Protein AF-A0A821AML4-F1 (afdb_monomer_lite)

Foldseek 3Di:
DKDWDWDADPVRDTDTDDIGPDDDLDQWDWDADPVRDTDTGGHPVSCVPRVVVVVVVCVVPDDPVVVVVVVVVVVVVVVVVVVVVVVVVVVVVVVVVVVVVVVVVVVVVVVVVVDPVPDDPDDDDDD

Sequence (127 aa):
IVGFDIILTDHLKPILLEVNANPSLRIDFDTENESGKLIYQSSPIDEEIKKPLVLETLKLALPKKKLNTFVRHAQLQVNDELMAQRVEKVAQRRVEERNEKIKSARKTRFDLKSNPFFSRPSDSITK

Structure (mmCIF, N/CA/C/O backbone):
data_AF-A0A821AML4-F1
#
_entry.id   AF-A0A821AML4-F1
#
loop_
_atom_site.group_PDB
_atom_site.id
_atom_site.type_symbol
_atom_site.label_atom_id
_atom_site.label_alt_id
_atom_site.label_comp_id
_atom_site.label_asym_id
_atom_site.label_entity_id
_atom_site.label_seq_id
_atom_site.pdbx_PDB_ins_code
_atom_site.Cartn_x
_atom_site.Cartn_y
_atom_site.Cartn_z
_atom_site.occupancy
_atom_site.B_iso_or_equiv
_atom_site.auth_seq_id
_atom_site.auth_comp_id
_atom_site.auth_asym_id
_atom_site.auth_atom_id
_atom_site.pdbx_PDB_model_num
ATOM 1 N N . ILE A 1 1 ? 1.254 -10.224 -0.821 1.00 95.25 1 ILE A N 1
ATOM 2 C CA . ILE A 1 1 ? 1.220 -9.146 -1.836 1.00 95.25 1 ILE A CA 1
ATOM 3 C C . ILE A 1 1 ? 2.498 -9.297 -2.636 1.00 95.25 1 ILE A C 1
ATOM 5 O O . ILE A 1 1 ? 3.530 -9.468 -2.006 1.00 95.25 1 ILE A O 1
ATOM 9 N N . VAL A 1 2 ? 2.424 -9.320 -3.963 1.00 97.44 2 VAL A N 1
ATOM 10 C CA . VAL A 1 2 ? 3.604 -9.403 -4.837 1.00 97.44 2 VAL A CA 1
ATOM 11 C C . VAL A 1 2 ? 3.619 -8.187 -5.758 1.00 97.44 2 VAL A C 1
ATOM 13 O O . VAL A 1 2 ? 2.550 -7.687 -6.113 1.00 97.44 2 VAL A O 1
ATOM 16 N N . GLY A 1 3 ? 4.809 -7.692 -6.089 1.00 97.62 3 GLY A N 1
ATOM 17 C CA . GLY A 1 3 ? 5.010 -6.616 -7.059 1.00 97.62 3 GLY A CA 1
ATOM 18 C C . GLY A 1 3 ? 5.349 -7.200 -8.424 1.00 97.62 3 GLY A C 1
ATOM 19 O O . GLY A 1 3 ? 6.152 -8.128 -8.500 1.00 97.62 3 GLY A O 1
ATOM 20 N N . PHE A 1 4 ? 4.724 -6.681 -9.476 1.00 98.38 4 PHE A N 1
ATOM 21 C CA . PHE A 1 4 ? 5.065 -7.003 -10.857 1.00 98.38 4 PHE A CA 1
ATOM 22 C C . PHE A 1 4 ? 5.643 -5.756 -11.505 1.00 98.38 4 PHE A C 1
ATOM 24 O O . PHE A 1 4 ? 4.937 -4.752 -11.627 1.00 98.38 4 PHE A O 1
ATOM 31 N N . ASP A 1 5 ? 6.879 -5.853 -11.972 1.00 98.06 5 ASP A N 1
ATOM 32 C CA . ASP A 1 5 ? 7.502 -4.776 -12.723 1.00 98.06 5 ASP A CA 1
ATOM 33 C 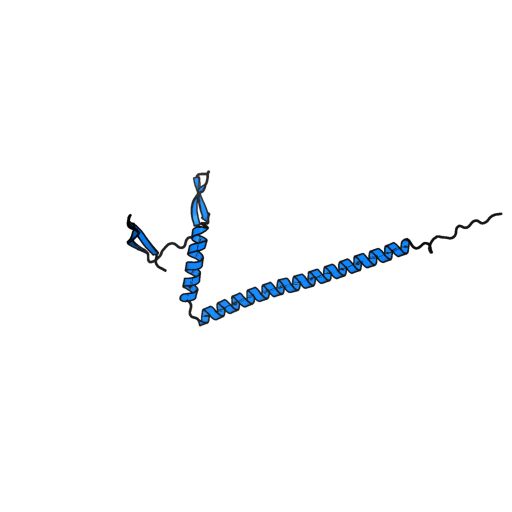C . ASP A 1 5 ? 7.250 -5.035 -14.202 1.00 98.06 5 ASP A C 1
ATOM 35 O O . ASP A 1 5 ? 7.663 -6.054 -14.763 1.00 98.06 5 ASP A O 1
ATOM 39 N N . ILE A 1 6 ? 6.497 -4.133 -14.824 1.00 98.38 6 ILE A N 1
ATOM 40 C CA . ILE A 1 6 ? 6.032 -4.271 -16.201 1.00 98.38 6 ILE A CA 1
ATOM 41 C C . ILE A 1 6 ? 6.480 -3.041 -16.976 1.00 98.38 6 ILE A C 1
ATOM 43 O O . ILE A 1 6 ? 6.195 -1.913 -16.576 1.00 98.38 6 ILE A O 1
ATOM 47 N N . ILE A 1 7 ? 7.130 -3.262 -18.116 1.00 98.31 7 ILE A N 1
ATOM 48 C CA . ILE A 1 7 ? 7.400 -2.208 -19.095 1.00 98.31 7 ILE A CA 1
ATOM 49 C C . ILE A 1 7 ? 6.400 -2.304 -20.247 1.00 98.31 7 ILE A C 1
ATOM 51 O O . ILE A 1 7 ? 6.001 -3.399 -20.650 1.00 98.31 7 ILE A O 1
ATOM 55 N N . LEU A 1 8 ? 5.984 -1.157 -20.778 1.00 98.44 8 LEU A N 1
ATOM 56 C CA . LEU A 1 8 ? 5.141 -1.076 -21.968 1.00 98.44 8 LEU A CA 1
ATOM 57 C C . LEU A 1 8 ? 6.010 -0.750 -23.183 1.00 98.44 8 LEU A C 1
ATOM 59 O O . LEU A 1 8 ? 6.835 0.162 -23.122 1.00 98.44 8 LEU A O 1
ATOM 63 N N . THR A 1 9 ? 5.821 -1.476 -24.285 1.00 97.88 9 THR A N 1
ATOM 64 C CA . THR A 1 9 ? 6.439 -1.101 -25.566 1.00 97.88 9 THR A CA 1
ATOM 65 C C . THR A 1 9 ? 5.705 0.078 -26.213 1.00 97.88 9 THR A C 1
ATOM 67 O O . THR A 1 9 ? 4.635 0.494 -25.767 1.00 97.88 9 THR A O 1
ATOM 70 N N . ASP A 1 10 ? 6.254 0.589 -27.310 1.00 97.44 10 ASP A N 1
ATOM 71 C CA . ASP A 1 10 ? 5.617 1.556 -28.215 1.00 97.44 10 ASP A CA 1
ATOM 72 C C . ASP A 1 10 ? 4.200 1.155 -28.671 1.00 97.44 10 ASP A C 1
ATOM 74 O O . ASP A 1 10 ? 3.321 2.001 -28.818 1.00 97.44 10 ASP A O 1
ATOM 78 N N . HIS A 1 11 ? 3.948 -0.143 -28.829 1.00 97.12 11 HIS A N 1
ATOM 79 C CA . HIS A 1 11 ? 2.632 -0.713 -29.130 1.00 97.12 11 HIS A CA 1
ATOM 80 C C . HIS A 1 11 ? 1.772 -1.023 -27.887 1.00 97.12 11 HIS A C 1
ATOM 82 O O . HIS A 1 11 ? 0.809 -1.783 -27.990 1.00 97.12 11 HIS A O 1
ATOM 88 N N . LEU A 1 12 ? 2.119 -0.486 -26.710 1.00 98.00 12 LEU A N 1
ATOM 89 C CA . LEU A 1 12 ? 1.463 -0.746 -25.418 1.00 98.00 12 LEU A CA 1
ATOM 90 C C . LEU A 1 12 ? 1.418 -2.230 -25.021 1.00 98.00 12 LEU A C 1
ATOM 92 O O . LEU A 1 12 ? 0.577 -2.647 -24.223 1.00 98.00 12 LEU A O 1
ATOM 96 N N . LYS A 1 13 ? 2.332 -3.048 -25.553 1.00 98.25 13 LYS A N 1
ATOM 97 C CA . LYS A 1 13 ? 2.442 -4.450 -25.154 1.00 98.25 13 LYS A CA 1
ATOM 98 C C . LYS A 1 13 ? 3.127 -4.525 -23.782 1.00 98.25 13 LYS A C 1
ATOM 100 O O . LYS A 1 13 ? 4.259 -4.050 -23.675 1.00 98.25 13 LYS A O 1
ATOM 105 N N . PRO A 1 14 ? 2.504 -5.135 -22.756 1.00 98.25 14 PRO A N 1
ATOM 106 C CA . PRO A 1 14 ? 3.151 -5.323 -21.467 1.00 98.25 14 PRO A CA 1
ATOM 107 C C . PRO A 1 14 ? 4.195 -6.438 -21.547 1.00 98.25 14 PRO A C 1
ATOM 109 O O . PRO A 1 14 ? 3.918 -7.539 -22.033 1.00 98.25 14 PRO A O 1
ATOM 112 N N . ILE A 1 15 ? 5.393 -6.153 -21.050 1.00 98.12 15 ILE A N 1
ATOM 113 C CA . ILE A 1 15 ? 6.480 -7.115 -20.882 1.00 98.12 15 ILE A CA 1
ATOM 114 C C . ILE A 1 15 ? 6.800 -7.190 -19.391 1.00 98.12 15 ILE A C 1
ATOM 116 O O . ILE A 1 15 ? 7.128 -6.179 -18.772 1.00 98.12 15 ILE A O 1
ATOM 120 N N . LEU A 1 16 ? 6.690 -8.392 -18.823 1.00 98.50 16 LEU A N 1
A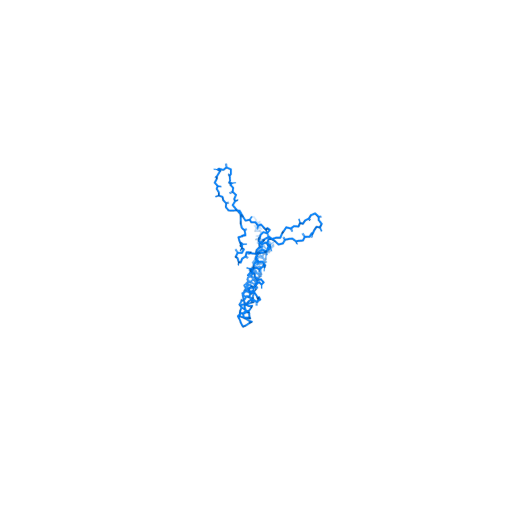TOM 121 C CA . LEU A 1 16 ? 7.084 -8.668 -17.445 1.00 98.50 16 LEU A CA 1
ATOM 122 C C . LEU A 1 16 ? 8.610 -8.636 -17.329 1.00 98.50 16 LEU A C 1
ATOM 124 O O . LEU A 1 16 ? 9.292 -9.343 -18.071 1.00 98.50 16 LEU A O 1
ATOM 128 N N . LEU A 1 17 ? 9.120 -7.848 -16.388 1.00 98.50 17 LEU A N 1
ATOM 129 C CA . LEU A 1 17 ? 10.543 -7.751 -16.081 1.00 98.50 17 LEU A CA 1
ATOM 130 C C . LEU A 1 17 ? 10.902 -8.627 -14.885 1.00 98.50 17 LEU A C 1
ATOM 132 O O . LEU A 1 17 ? 11.731 -9.527 -15.000 1.00 98.50 17 LEU A O 1
ATOM 136 N N . GLU A 1 18 ? 10.237 -8.400 -13.754 1.00 98.06 18 GLU A N 1
ATOM 137 C CA . GLU A 1 18 ? 10.471 -9.150 -12.527 1.00 98.06 18 GLU A CA 1
ATOM 138 C C . GLU A 1 18 ? 9.203 -9.310 -11.690 1.00 98.06 18 GLU A C 1
ATOM 140 O O . GLU A 1 18 ? 8.201 -8.609 -11.862 1.00 98.06 18 GLU A O 1
ATOM 145 N N . VAL A 1 19 ? 9.267 -10.272 -10.770 1.00 98.25 19 VAL A N 1
ATOM 146 C CA . VAL A 1 19 ? 8.250 -10.485 -9.744 1.00 98.25 19 VAL A CA 1
ATOM 147 C C . VAL A 1 19 ? 8.928 -10.398 -8.385 1.00 98.25 19 VAL A C 1
ATOM 149 O O . VAL A 1 19 ? 9.733 -11.260 -8.029 1.00 98.25 19 VAL A O 1
ATOM 152 N N . ASN A 1 20 ? 8.570 -9.380 -7.608 1.00 98.00 20 ASN A N 1
ATOM 153 C CA . ASN A 1 20 ? 9.091 -9.180 -6.265 1.00 98.00 20 ASN A CA 1
ATOM 154 C C . ASN A 1 20 ? 8.117 -9.760 -5.229 1.00 98.00 20 ASN A C 1
ATOM 156 O O . ASN A 1 20 ? 6.975 -9.312 -5.093 1.00 98.00 20 ASN A O 1
ATOM 160 N N . ALA A 1 21 ? 8.576 -10.758 -4.471 1.00 97.75 21 ALA A N 1
ATOM 161 C CA . ALA A 1 21 ? 7.790 -11.375 -3.403 1.00 97.75 21 ALA A CA 1
ATOM 162 C C . ALA A 1 21 ? 7.592 -10.459 -2.178 1.00 97.75 21 ALA A C 1
ATOM 164 O O . ALA A 1 21 ? 6.701 -10.710 -1.367 1.00 97.75 21 ALA A O 1
ATOM 165 N N . ASN A 1 22 ? 8.405 -9.407 -2.045 1.00 97.06 22 ASN A N 1
ATOM 166 C CA . ASN A 1 22 ? 8.373 -8.438 -0.955 1.00 97.06 22 ASN A CA 1
ATOM 167 C C . ASN A 1 22 ? 8.505 -6.996 -1.498 1.00 97.06 22 ASN A C 1
ATOM 169 O O . ASN A 1 22 ? 9.541 -6.353 -1.300 1.00 97.06 22 ASN A O 1
ATOM 173 N N . PRO A 1 23 ? 7.486 -6.484 -2.216 1.00 97.38 23 PRO A N 1
ATOM 174 C CA . PRO A 1 23 ? 7.515 -5.123 -2.741 1.00 97.38 23 PRO A CA 1
ATOM 175 C C . PRO A 1 23 ? 7.512 -4.096 -1.600 1.00 97.38 23 PRO A C 1
ATOM 177 O O . PRO A 1 23 ? 6.930 -4.326 -0.538 1.00 97.38 23 PRO A O 1
ATOM 180 N N . SER A 1 24 ? 8.129 -2.935 -1.824 1.00 95.62 24 SER A N 1
ATOM 181 C CA . SER A 1 24 ? 8.148 -1.862 -0.825 1.00 95.62 24 SER A CA 1
ATOM 182 C C . SER A 1 24 ? 6.743 -1.321 -0.545 1.00 95.62 24 SER A C 1
ATOM 184 O O . SER A 1 24 ? 5.995 -0.972 -1.459 1.00 95.62 24 SER A O 1
ATOM 186 N N . LEU A 1 25 ? 6.419 -1.182 0.740 1.00 96.50 25 LEU A N 1
ATOM 187 C CA . LEU A 1 25 ? 5.198 -0.538 1.231 1.00 96.50 25 LEU A CA 1
ATOM 188 C C . LEU A 1 25 ? 5.485 0.799 1.940 1.00 96.50 25 LEU A C 1
ATOM 190 O O . LEU A 1 25 ? 4.624 1.305 2.657 1.00 96.50 25 LEU A O 1
ATOM 194 N N . ARG A 1 26 ? 6.684 1.380 1.753 1.00 95.44 26 ARG A N 1
ATOM 195 C CA . ARG A 1 26 ? 7.000 2.728 2.257 1.00 95.44 26 ARG A CA 1
ATOM 196 C C . ARG A 1 26 ? 6.053 3.755 1.633 1.00 95.44 26 ARG A C 1
ATOM 198 O O . ARG A 1 26 ? 5.773 3.677 0.437 1.00 95.44 26 ARG A O 1
ATOM 205 N N . ILE A 1 27 ? 5.578 4.691 2.450 1.00 96.69 27 ILE A N 1
ATOM 206 C CA . ILE A 1 27 ? 4.726 5.826 2.044 1.00 96.69 27 ILE A CA 1
ATOM 207 C C . ILE A 1 27 ? 5.479 7.160 2.118 1.00 96.69 27 ILE A C 1
ATOM 209 O O . ILE A 1 27 ? 4.883 8.235 2.135 1.00 96.69 27 ILE A O 1
ATOM 213 N N . ASP A 1 28 ? 6.798 7.078 2.220 1.00 96.06 28 ASP A N 1
ATOM 214 C CA . ASP A 1 28 ? 7.727 8.188 2.263 1.00 96.06 28 ASP A CA 1
ATOM 215 C C . ASP A 1 28 ? 8.893 7.933 1.302 1.00 96.06 28 ASP A C 1
ATOM 217 O O . ASP A 1 28 ? 9.134 6.803 0.866 1.00 96.06 28 ASP A O 1
ATOM 221 N N . PHE A 1 29 ? 9.602 9.003 0.967 1.00 94.25 29 PHE A N 1
ATOM 222 C CA . PHE A 1 29 ? 10.814 8.968 0.164 1.00 94.25 29 PHE A CA 1
ATOM 223 C C . PHE A 1 29 ? 11.900 9.827 0.800 1.00 94.25 29 PHE A C 1
ATOM 225 O O . PHE A 1 29 ? 11.632 10.750 1.576 1.00 94.25 29 PHE A O 1
ATOM 232 N N . ASP A 1 30 ? 13.138 9.486 0.471 1.00 94.75 30 ASP A N 1
ATOM 233 C CA . ASP A 1 30 ? 14.313 10.174 0.977 1.00 94.75 30 ASP A CA 1
ATOM 234 C C . ASP A 1 30 ? 14.555 11.408 0.095 1.00 94.75 30 ASP A C 1
ATOM 236 O O . ASP A 1 30 ? 14.597 11.305 -1.132 1.00 94.75 30 ASP A O 1
ATOM 240 N N . THR A 1 31 ? 14.695 12.580 0.711 1.00 94.12 31 THR A N 1
ATOM 241 C CA . THR A 1 31 ? 15.044 13.828 0.021 1.00 94.12 31 THR A CA 1
ATOM 242 C C . THR A 1 31 ? 16.137 14.554 0.791 1.00 94.12 31 THR A C 1
ATOM 244 O O . THR A 1 31 ? 16.196 14.492 2.018 1.00 94.12 31 THR A O 1
ATOM 247 N N . GLU A 1 32 ? 17.016 15.259 0.089 1.00 95.25 32 GLU A N 1
ATOM 248 C CA . GLU A 1 32 ? 17.995 16.134 0.732 1.00 95.25 32 GLU A CA 1
ATOM 249 C C . GLU A 1 32 ? 17.382 17.512 0.975 1.00 95.25 32 GLU A C 1
ATOM 251 O O . GLU A 1 32 ? 16.672 18.056 0.127 1.00 95.25 32 GLU A O 1
ATOM 256 N N . ASN A 1 33 ? 17.629 18.073 2.158 1.00 93.06 33 ASN A N 1
ATOM 257 C CA . ASN A 1 33 ? 17.287 19.460 2.442 1.00 93.06 33 ASN A CA 1
ATOM 258 C C . ASN A 1 33 ? 18.392 20.415 1.950 1.00 93.06 33 ASN A C 1
ATOM 260 O O . ASN A 1 33 ? 19.478 19.992 1.565 1.00 93.06 33 ASN A O 1
ATOM 264 N N . GLU A 1 34 ? 18.149 21.724 2.030 1.00 92.75 34 GLU A N 1
ATOM 265 C CA . GLU A 1 34 ? 19.110 22.762 1.610 1.00 92.75 34 GLU A CA 1
ATOM 266 C C . GLU A 1 34 ? 20.460 22.700 2.353 1.00 92.75 34 GLU A C 1
ATOM 268 O O . GLU A 1 34 ? 21.460 23.231 1.882 1.00 92.75 34 GLU A O 1
ATOM 273 N N . SER A 1 35 ? 20.507 22.041 3.515 1.00 92.94 35 SER A N 1
ATOM 274 C CA . SER A 1 35 ? 21.732 21.807 4.289 1.00 92.94 35 SER A CA 1
ATOM 275 C C . SER A 1 35 ? 22.459 20.506 3.909 1.00 92.94 35 SER A C 1
ATOM 277 O O . SER A 1 35 ? 23.399 20.124 4.604 1.00 92.94 35 SER A O 1
ATOM 279 N N . GLY A 1 36 ? 22.012 19.795 2.867 1.00 92.88 36 GLY A N 1
ATOM 280 C CA . GLY A 1 36 ? 22.559 18.501 2.439 1.00 92.88 36 GLY A CA 1
ATOM 281 C C . GLY A 1 36 ? 22.230 17.336 3.380 1.00 92.88 36 GLY A C 1
ATOM 282 O O . GLY A 1 36 ? 22.855 16.281 3.314 1.00 92.88 36 GLY A O 1
ATOM 283 N N . LYS A 1 37 ? 21.277 17.509 4.304 1.00 94.88 37 LYS A N 1
ATOM 284 C CA . LYS A 1 37 ? 20.838 16.456 5.225 1.00 94.88 37 LYS A CA 1
ATOM 285 C C . LYS A 1 37 ? 19.683 15.676 4.604 1.00 94.88 37 LYS A C 1
ATOM 287 O O . LYS A 1 37 ? 18.668 16.266 4.235 1.00 94.88 37 LYS A O 1
ATOM 292 N N . LEU A 1 38 ? 19.804 14.350 4.595 1.00 95.56 38 LEU A N 1
ATOM 293 C CA . LEU A 1 38 ? 18.713 13.444 4.237 1.00 95.56 38 LEU A CA 1
ATOM 294 C C . LEU A 1 38 ? 17.565 13.542 5.250 1.00 95.56 38 LEU A C 1
ATOM 296 O O . LEU A 1 38 ? 17.756 13.386 6.463 1.00 95.56 38 LEU A O 1
ATOM 300 N N . ILE A 1 39 ? 16.369 13.798 4.735 1.00 95.44 39 ILE A N 1
ATOM 301 C CA . ILE A 1 39 ? 15.106 13.814 5.468 1.00 95.44 39 ILE A CA 1
ATOM 302 C C . ILE A 1 39 ? 14.094 12.904 4.767 1.00 95.44 39 ILE A C 1
ATOM 304 O O . ILE A 1 39 ? 14.178 12.662 3.565 1.00 95.44 39 ILE A O 1
ATOM 308 N N . TYR A 1 40 ? 13.121 12.418 5.532 1.00 94.94 40 TYR A N 1
ATOM 309 C CA . TYR A 1 40 ? 12.022 11.609 5.014 1.00 94.94 40 TYR A CA 1
ATOM 310 C C . TYR A 1 40 ? 10.823 12.504 4.730 1.00 94.94 40 TYR A C 1
ATOM 312 O O . TYR A 1 40 ? 10.338 13.200 5.628 1.00 94.94 40 TYR A O 1
ATOM 320 N N . GLN A 1 41 ? 10.343 12.482 3.492 1.00 94.88 41 GLN A N 1
ATOM 321 C CA . GLN A 1 41 ? 9.168 13.228 3.068 1.00 94.88 41 GLN A CA 1
ATOM 322 C C . GLN A 1 41 ? 8.035 12.264 2.722 1.00 94.88 41 GLN A C 1
ATOM 324 O O . GLN A 1 41 ? 8.234 11.281 2.016 1.00 94.88 41 GLN A O 1
ATOM 329 N N . SER A 1 42 ? 6.834 12.542 3.228 1.00 94.62 42 SER A N 1
ATOM 330 C CA . SER A 1 42 ? 5.645 11.749 2.907 1.00 94.62 42 SER A CA 1
ATOM 331 C C . SER A 1 42 ? 5.285 11.883 1.425 1.00 94.62 42 SER A C 1
ATOM 333 O O . SER A 1 42 ? 5.348 12.975 0.860 1.00 94.62 42 SER A O 1
ATOM 335 N N . SER A 1 43 ? 4.885 10.768 0.815 1.00 96.81 43 SER A N 1
ATOM 336 C CA . SER A 1 43 ? 4.373 10.692 -0.550 1.00 96.81 43 SER A CA 1
ATOM 337 C C . SER A 1 43 ? 2.851 10.517 -0.517 1.00 96.81 43 SER A C 1
ATOM 339 O O . SER A 1 43 ? 2.363 9.433 -0.180 1.00 96.81 43 SER A O 1
ATOM 341 N N . PRO A 1 44 ? 2.075 11.556 -0.885 1.00 95.94 44 PRO A N 1
ATOM 342 C CA . PRO A 1 44 ? 0.616 11.466 -0.918 1.00 95.94 44 PRO A 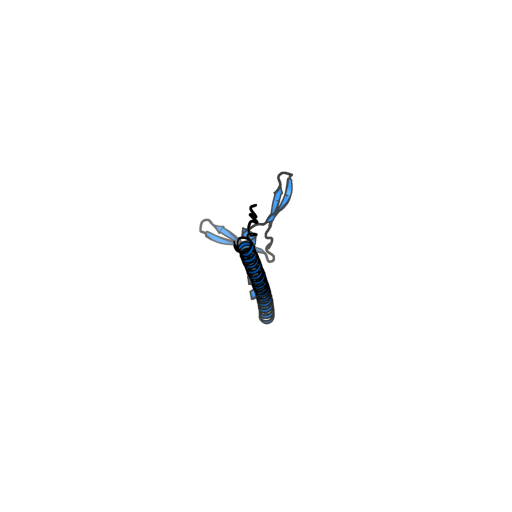CA 1
ATOM 343 C C . PRO A 1 44 ? 0.111 10.373 -1.868 1.00 95.94 44 PRO A C 1
ATOM 345 O O . PRO A 1 44 ? -0.860 9.689 -1.563 1.00 95.94 44 PRO A O 1
ATOM 348 N N . ILE A 1 45 ? 0.806 10.175 -2.993 1.00 96.38 45 ILE A N 1
ATOM 349 C CA . ILE A 1 45 ? 0.460 9.167 -4.005 1.00 96.38 45 ILE A CA 1
ATOM 350 C C . ILE A 1 45 ? 0.658 7.758 -3.437 1.00 96.38 45 ILE A C 1
ATOM 352 O O . ILE A 1 45 ? -0.211 6.897 -3.569 1.00 96.38 45 ILE A O 1
ATOM 356 N N . ASP A 1 46 ? 1.787 7.518 -2.766 1.00 97.00 46 ASP A N 1
ATOM 357 C CA . ASP A 1 46 ? 2.038 6.228 -2.128 1.00 97.00 46 ASP A CA 1
ATOM 358 C C . ASP A 1 46 ? 1.039 5.949 -1.012 1.00 97.00 46 ASP A C 1
ATOM 360 O O . ASP A 1 46 ? 0.606 4.812 -0.843 1.00 97.00 46 ASP A O 1
ATOM 364 N N . GLU A 1 47 ? 0.653 6.973 -0.256 1.00 96.31 47 GLU A N 1
ATOM 365 C CA . GLU A 1 47 ? -0.363 6.847 0.776 1.00 96.31 47 GLU A CA 1
ATOM 366 C C . GLU A 1 47 ? -1.723 6.434 0.195 1.00 96.31 47 GLU A C 1
ATOM 368 O O . GLU A 1 47 ? -2.334 5.478 0.686 1.00 96.31 47 GLU A O 1
ATOM 373 N N . GLU A 1 48 ? -2.159 7.113 -0.867 1.00 97.25 48 GLU A N 1
ATOM 374 C CA . GLU A 1 48 ? -3.422 6.850 -1.561 1.00 97.25 48 GLU A CA 1
ATOM 375 C C . GLU A 1 48 ? -3.471 5.438 -2.158 1.00 97.25 48 GLU A C 1
ATOM 377 O O . GLU A 1 48 ? -4.512 4.785 -2.120 1.00 97.25 48 GLU A O 1
ATOM 382 N N . ILE A 1 49 ? -2.344 4.927 -2.658 1.00 96.69 49 ILE A N 1
ATOM 383 C CA . ILE A 1 49 ? -2.284 3.617 -3.317 1.00 96.69 49 ILE A CA 1
ATOM 384 C C . ILE A 1 49 ? -2.022 2.488 -2.310 1.00 96.69 49 ILE A C 1
ATOM 386 O O . ILE A 1 49 ? -2.722 1.468 -2.296 1.00 96.69 49 ILE A O 1
ATOM 390 N N . LYS A 1 50 ? -1.003 2.631 -1.454 1.00 97.31 50 LYS A N 1
ATOM 391 C CA . LYS A 1 50 ? -0.496 1.531 -0.618 1.00 97.31 50 LYS A CA 1
ATOM 392 C C . LYS A 1 50 ? -1.345 1.299 0.628 1.00 97.31 50 LYS A C 1
ATOM 394 O O . LYS A 1 50 ? -1.493 0.140 1.027 1.00 97.31 50 LYS A O 1
ATOM 399 N N . LYS A 1 51 ? -1.945 2.334 1.237 1.00 96.19 51 LYS A N 1
ATOM 400 C CA . LYS A 1 51 ? -2.804 2.125 2.422 1.00 96.19 51 LYS A CA 1
ATOM 401 C C . LYS A 1 51 ? -4.041 1.281 2.089 1.00 96.19 51 LYS A C 1
ATOM 403 O O . LYS A 1 51 ? -4.248 0.281 2.785 1.00 96.19 51 LYS A O 1
ATOM 408 N N . PRO A 1 52 ? -4.833 1.588 1.040 1.00 96.81 52 PRO A N 1
ATOM 409 C CA . PRO A 1 52 ? -5.966 0.746 0.664 1.00 96.81 52 PRO A CA 1
ATOM 410 C C . PRO A 1 52 ? -5.534 -0.659 0.245 1.00 96.81 52 PRO A C 1
ATOM 412 O O . PRO A 1 52 ? -6.157 -1.627 0.671 1.00 96.81 52 PRO A O 1
ATOM 415 N N . LEU A 1 53 ? -4.431 -0.799 -0.501 1.00 96.50 53 LEU A N 1
ATOM 416 C CA . LEU A 1 53 ? -3.899 -2.106 -0.902 1.00 96.50 53 LEU A CA 1
ATOM 417 C C . LEU A 1 53 ? -3.680 -3.036 0.303 1.00 96.50 53 LEU A C 1
ATOM 419 O O . LEU A 1 53 ? -4.133 -4.186 0.302 1.00 96.50 53 LEU A O 1
ATOM 423 N N . VAL A 1 54 ? -3.004 -2.542 1.345 1.00 95.88 54 VAL A N 1
ATOM 424 C CA . VAL A 1 54 ? -2.746 -3.321 2.565 1.00 95.88 54 VAL A CA 1
ATOM 425 C C . VAL A 1 54 ? -4.042 -3.584 3.329 1.00 95.88 54 VAL A C 1
ATOM 427 O O . VAL A 1 54 ? -4.286 -4.721 3.740 1.00 95.88 54 VAL A O 1
ATOM 430 N N . LEU A 1 55 ? -4.893 -2.568 3.490 1.00 93.94 55 LEU A N 1
ATOM 431 C CA . LEU A 1 55 ? -6.167 -2.689 4.200 1.00 93.94 55 LEU A CA 1
ATOM 432 C C . LEU A 1 55 ? -7.071 -3.761 3.575 1.00 93.94 55 LEU A C 1
ATOM 434 O O . LEU A 1 55 ? -7.573 -4.637 4.283 1.00 93.94 55 LEU A O 1
ATOM 438 N N . GLU A 1 56 ? -7.265 -3.711 2.260 1.00 93.62 56 GLU A N 1
ATOM 439 C CA . GLU A 1 56 ? -8.106 -4.665 1.537 1.00 93.62 56 GLU A CA 1
ATOM 440 C C . GLU A 1 56 ? -7.497 -6.069 1.552 1.00 93.62 56 GLU A C 1
ATOM 442 O O . GLU A 1 56 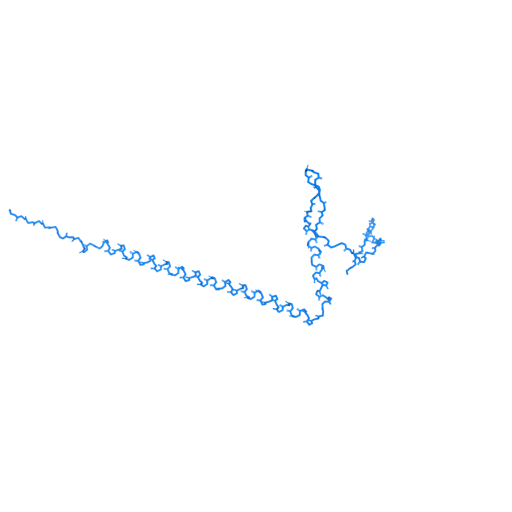? -8.207 -7.050 1.781 1.00 93.62 56 GLU A O 1
ATOM 447 N N . THR A 1 57 ? -6.169 -6.181 1.435 1.00 94.25 57 THR A N 1
ATOM 448 C CA . THR A 1 57 ? -5.485 -7.474 1.588 1.00 94.25 57 THR A CA 1
ATOM 449 C C . THR A 1 57 ? -5.761 -8.088 2.960 1.00 94.25 57 THR A C 1
ATOM 451 O O . THR A 1 57 ? -6.072 -9.276 3.051 1.00 94.25 57 THR A O 1
ATOM 454 N N . LEU A 1 58 ? -5.692 -7.296 4.034 1.00 91.00 58 LEU A N 1
ATOM 455 C CA . LEU A 1 58 ? -5.995 -7.776 5.382 1.00 91.00 58 LEU A CA 1
ATOM 456 C C . LEU A 1 58 ? -7.461 -8.190 5.517 1.00 91.00 58 LEU A C 1
ATOM 458 O O . LEU A 1 58 ? -7.732 -9.245 6.085 1.00 91.00 58 LEU A O 1
ATOM 462 N N . LYS A 1 59 ? -8.408 -7.422 4.969 1.00 86.69 59 LYS A N 1
ATOM 463 C CA . LYS A 1 59 ? -9.835 -7.793 4.981 1.00 86.69 59 LYS A CA 1
ATOM 464 C C . LYS A 1 59 ? -10.090 -9.137 4.295 1.00 86.69 59 LYS A C 1
ATOM 466 O O . LYS A 1 59 ? -10.896 -9.918 4.795 1.00 86.69 59 LYS A O 1
ATOM 471 N N . LEU A 1 60 ? -9.397 -9.408 3.189 1.00 89.00 60 LEU A N 1
ATOM 472 C CA . LEU A 1 60 ? -9.506 -10.667 2.447 1.00 89.00 60 LEU A CA 1
ATOM 473 C C . LEU A 1 60 ? -8.819 -11.836 3.164 1.00 89.00 60 LEU A C 1
ATOM 475 O O . LEU A 1 60 ? -9.367 -12.936 3.212 1.00 89.00 60 LEU A O 1
ATOM 479 N N . ALA A 1 61 ? -7.629 -11.607 3.723 1.00 88.19 61 ALA A N 1
ATOM 480 C CA . ALA A 1 61 ? -6.832 -12.643 4.376 1.00 88.19 61 ALA A CA 1
ATOM 481 C C . ALA A 1 61 ? -7.328 -12.988 5.792 1.00 88.19 61 ALA A C 1
ATOM 483 O O . ALA A 1 61 ? -7.081 -14.089 6.290 1.00 88.19 61 ALA A O 1
ATOM 484 N N . LEU A 1 62 ? -8.011 -12.059 6.470 1.00 83.12 62 LEU A N 1
ATOM 485 C CA . LEU A 1 62 ? -8.491 -12.276 7.829 1.00 83.12 62 LEU A CA 1
ATOM 486 C C . LEU A 1 62 ? -9.654 -13.284 7.854 1.00 83.12 62 LEU A C 1
ATOM 488 O O . LEU A 1 62 ? -10.650 -13.125 7.147 1.00 83.12 62 LEU A O 1
ATOM 492 N N . PRO A 1 63 ? -9.613 -14.287 8.751 1.00 75.44 63 PRO A N 1
ATOM 493 C CA . PRO A 1 63 ? -10.749 -15.171 8.970 1.00 75.44 63 PRO A CA 1
ATOM 494 C C . PRO A 1 63 ? -11.989 -14.363 9.376 1.00 75.44 63 PRO A C 1
ATOM 496 O O . PRO A 1 63 ? -11.926 -13.567 10.316 1.00 75.44 63 PRO A O 1
ATOM 499 N N . LYS A 1 64 ? -13.141 -14.624 8.739 1.00 71.19 64 LYS A N 1
ATOM 500 C CA . LYS A 1 64 ? -14.413 -13.886 8.933 1.00 71.19 64 LYS A CA 1
ATOM 501 C C . LYS A 1 64 ? -14.797 -13.650 10.404 1.00 71.19 64 LYS A C 1
ATOM 503 O O . LYS A 1 64 ? -15.351 -12.610 10.746 1.00 71.19 64 LYS A O 1
ATOM 508 N N . LYS A 1 65 ? -14.457 -14.588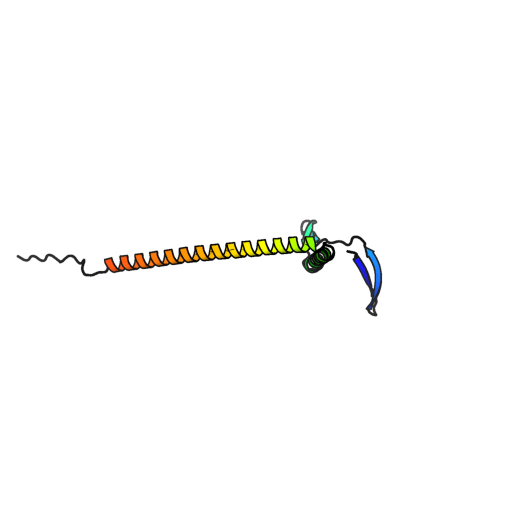 11.298 1.00 65.56 65 LYS A N 1
ATOM 509 C CA . LYS A 1 65 ? -14.695 -14.464 12.749 1.00 65.56 65 LYS A CA 1
ATOM 510 C C . LYS A 1 65 ? -13.946 -13.281 13.383 1.00 65.56 65 LYS A C 1
ATOM 512 O O . LYS A 1 65 ? -14.510 -12.619 14.245 1.00 65.56 65 LYS A O 1
ATOM 517 N N . LYS A 1 66 ? -12.709 -12.999 12.956 1.00 64.06 66 LYS A N 1
ATOM 518 C CA . LYS A 1 66 ? -11.896 -11.877 13.463 1.00 64.06 66 LYS A CA 1
ATOM 519 C C . LYS A 1 66 ? -12.328 -10.538 12.865 1.00 64.06 66 LYS A C 1
ATOM 521 O O . LYS A 1 66 ? -12.301 -9.533 13.569 1.00 64.06 66 LYS A O 1
ATOM 526 N N . LEU A 1 67 ? -12.787 -10.541 11.611 1.00 64.81 67 LEU A N 1
ATOM 527 C CA . LEU A 1 67 ? -13.311 -9.344 10.951 1.00 64.81 67 LEU A CA 1
ATOM 528 C C . LEU A 1 67 ? -14.558 -8.807 11.669 1.00 64.81 67 LEU A C 1
ATOM 530 O O . LEU A 1 67 ? -14.621 -7.623 11.974 1.00 64.81 67 LEU A O 1
ATOM 534 N N . ASN A 1 68 ? -15.500 -9.682 12.034 1.00 67.12 68 ASN A N 1
ATOM 535 C CA . ASN A 1 68 ? -16.709 -9.281 12.765 1.00 67.12 68 ASN A CA 1
ATOM 536 C C . ASN A 1 68 ? -16.399 -8.657 14.134 1.00 67.12 68 ASN A C 1
ATOM 538 O O . ASN A 1 68 ? -17.075 -7.717 14.546 1.00 67.12 68 ASN A O 1
ATOM 542 N N . THR A 1 69 ? -15.376 -9.153 14.834 1.00 71.31 69 THR A N 1
ATOM 543 C CA . THR A 1 69 ? -14.926 -8.567 16.104 1.00 71.31 69 THR A CA 1
ATOM 544 C C . THR A 1 69 ? -14.315 -7.182 15.892 1.00 71.31 69 THR A C 1
ATOM 546 O O . THR A 1 69 ? -14.655 -6.258 16.625 1.00 71.31 69 THR A O 1
ATOM 549 N N . PHE A 1 70 ? -13.483 -7.006 14.860 1.00 69.25 70 PHE A N 1
ATOM 550 C CA . PHE A 1 70 ? -12.917 -5.700 14.501 1.00 69.25 70 PHE A CA 1
ATOM 551 C C . PHE A 1 70 ? -13.994 -4.682 14.113 1.00 69.25 70 PHE A C 1
ATOM 553 O O . PHE A 1 70 ? -13.987 -3.563 14.617 1.00 69.25 70 PHE A O 1
ATOM 560 N N . VAL A 1 71 ? -14.953 -5.083 13.273 1.00 72.06 71 VAL A N 1
ATOM 561 C CA . VAL A 1 71 ? -16.075 -4.227 12.858 1.00 72.06 71 VAL A CA 1
ATOM 562 C C . VAL A 1 71 ? -16.923 -3.819 14.064 1.00 72.06 71 VAL A C 1
ATOM 564 O O . VAL A 1 71 ? -17.248 -2.642 14.206 1.00 72.06 71 VAL A O 1
ATOM 567 N N . ARG A 1 72 ? -17.209 -4.755 14.981 1.00 71.88 72 ARG A N 1
ATOM 568 C CA . ARG A 1 72 ? -17.912 -4.447 16.235 1.00 71.88 72 ARG A CA 1
ATOM 569 C C . ARG A 1 72 ? -17.153 -3.436 17.091 1.00 71.88 72 ARG A C 1
ATOM 571 O O . ARG A 1 72 ? -17.770 -2.497 17.578 1.00 71.88 72 ARG A O 1
ATOM 578 N N . HIS A 1 73 ? -15.840 -3.596 17.256 1.00 71.44 73 HIS A N 1
ATOM 579 C CA . HIS A 1 73 ? -15.034 -2.643 18.026 1.00 71.44 73 HIS A CA 1
ATOM 580 C C . HIS A 1 73 ? -14.990 -1.252 17.384 1.00 71.44 73 HIS A C 1
ATOM 582 O O . HIS A 1 73 ? -15.142 -0.263 18.096 1.00 71.44 73 HIS A O 1
ATOM 588 N N . ALA A 1 74 ? -14.857 -1.166 16.058 1.00 73.25 74 ALA A N 1
ATOM 589 C CA . ALA A 1 74 ? -14.894 0.111 15.348 1.00 73.25 74 ALA A CA 1
ATOM 590 C C . ALA A 1 74 ? -16.261 0.811 15.491 1.00 73.25 74 ALA A C 1
ATOM 592 O O . ALA A 1 74 ? -16.323 2.011 15.738 1.00 73.25 74 ALA A O 1
ATOM 593 N N . GLN A 1 75 ? -17.368 0.065 15.407 1.00 74.12 75 GLN A N 1
ATOM 594 C CA . GLN A 1 75 ? -18.714 0.616 15.616 1.00 74.12 75 GLN A CA 1
ATOM 595 C C . GLN A 1 75 ? -18.969 1.066 17.054 1.00 74.12 75 GLN A C 1
ATOM 597 O O . GLN A 1 75 ? -19.648 2.070 17.255 1.00 74.12 75 GLN A O 1
ATOM 602 N N . LEU A 1 76 ? -18.425 0.359 18.048 1.00 76.12 76 LEU A N 1
ATOM 603 C CA . LEU A 1 76 ? -18.494 0.795 19.444 1.00 76.12 76 LEU A CA 1
ATOM 604 C C . LEU A 1 76 ? -17.775 2.135 19.637 1.00 76.12 76 LEU A C 1
ATOM 606 O O . LEU A 1 76 ? -18.371 3.043 20.199 1.00 76.12 76 LEU A O 1
ATOM 610 N N . GLN A 1 77 ? -16.572 2.303 19.077 1.00 74.94 77 GLN A N 1
ATOM 611 C CA . GLN A 1 77 ? -15.832 3.570 19.162 1.00 74.94 77 GLN A CA 1
ATOM 612 C C . GLN A 1 77 ? -16.588 4.745 18.526 1.00 74.94 77 GLN A C 1
ATOM 614 O O . GLN A 1 77 ? -16.699 5.802 19.140 1.00 74.94 77 GLN A O 1
ATOM 619 N N . VAL A 1 78 ? -17.167 4.553 17.335 1.00 80.94 78 VAL A N 1
ATOM 620 C CA . VAL A 1 78 ? -17.974 5.594 16.668 1.00 80.94 78 VAL A CA 1
ATOM 621 C C . VAL A 1 78 ? -19.213 5.952 17.494 1.00 80.94 78 VAL A C 1
ATOM 623 O O . VAL A 1 78 ? -19.582 7.123 17.597 1.00 80.94 78 VAL A O 1
ATOM 626 N N . ASN A 1 79 ? -19.860 4.957 18.104 1.00 84.31 79 ASN A N 1
ATOM 627 C CA . ASN A 1 79 ? -21.009 5.196 18.972 1.00 84.31 79 ASN A CA 1
ATOM 628 C C . ASN A 1 79 ? -20.611 5.938 20.255 1.00 84.31 79 ASN A C 1
ATOM 630 O O . ASN A 1 79 ? -21.321 6.860 20.650 1.00 84.31 79 ASN A O 1
ATOM 634 N N . ASP A 1 80 ? -19.487 5.580 20.876 1.00 85.00 80 ASP A N 1
ATOM 635 C CA . ASP A 1 80 ? -18.970 6.246 22.075 1.00 85.00 80 ASP A CA 1
ATOM 636 C C . ASP A 1 80 ? -18.636 7.717 21.791 1.00 85.00 80 ASP A C 1
ATOM 638 O O . ASP A 1 80 ? -19.028 8.607 22.552 1.00 85.00 80 ASP A O 1
ATOM 642 N N . GLU A 1 81 ? -18.003 7.996 20.650 1.00 87.19 81 GLU A N 1
ATOM 643 C CA . GLU A 1 81 ? -17.695 9.357 20.205 1.00 87.19 81 GLU A CA 1
ATOM 644 C C . GLU A 1 81 ? -18.970 10.170 19.927 1.00 87.19 81 GLU A C 1
ATOM 646 O O . GLU A 1 81 ? -19.117 11.305 20.394 1.00 87.19 81 GLU A O 1
ATOM 651 N N . LEU A 1 82 ? -19.956 9.571 19.251 1.00 90.31 82 LEU A N 1
ATOM 652 C CA . LEU A 1 82 ? -21.256 10.202 19.016 1.00 90.31 82 LEU A CA 1
ATOM 653 C C . LEU A 1 82 ? -21.990 10.508 20.331 1.00 90.31 82 LEU A C 1
ATOM 655 O O . LEU A 1 82 ? -22.650 11.546 20.458 1.00 90.31 82 LEU A O 1
ATOM 659 N N . MET A 1 83 ? -21.898 9.612 21.314 1.00 87.62 83 MET A N 1
ATOM 660 C CA . MET A 1 83 ? -22.496 9.813 22.631 1.00 87.62 83 MET A CA 1
ATOM 661 C C . MET A 1 83 ? -21.795 10.934 23.400 1.00 87.62 83 MET A C 1
ATOM 663 O O . MET A 1 83 ? -22.488 11.779 23.971 1.00 87.62 83 MET A O 1
ATOM 667 N N . ALA A 1 84 ? -20.464 11.016 23.346 1.00 89.94 84 ALA A N 1
ATOM 668 C CA . ALA A 1 84 ? -19.708 12.119 23.937 1.00 89.94 84 ALA A CA 1
ATOM 669 C C . ALA A 1 84 ? -20.144 13.478 23.357 1.00 89.94 84 ALA A C 1
ATOM 671 O O . ALA A 1 84 ? -20.500 14.387 24.110 1.00 89.94 84 ALA A O 1
ATOM 672 N N . GLN A 1 85 ? -20.260 13.579 22.028 1.00 91.62 85 GLN A N 1
ATOM 673 C CA . GLN A 1 85 ? -20.738 14.796 21.358 1.00 91.62 85 GLN A CA 1
ATOM 674 C C . GLN A 1 85 ? -22.175 15.173 21.759 1.00 91.62 85 GLN A C 1
ATOM 676 O O . GLN A 1 85 ? -22.512 16.353 21.894 1.00 91.62 85 GLN A O 1
ATOM 681 N N . ARG A 1 86 ? -23.060 14.184 21.952 1.00 91.56 86 ARG A N 1
ATOM 682 C CA . ARG A 1 86 ? -24.439 14.429 22.415 1.00 91.56 86 ARG A CA 1
ATOM 683 C C . ARG A 1 86 ? -24.469 14.966 23.841 1.00 91.56 86 ARG A C 1
ATOM 685 O O . ARG A 1 86 ? -25.207 15.916 24.105 1.00 91.56 86 ARG A O 1
ATOM 692 N N . VAL A 1 87 ? -23.685 14.374 24.743 1.00 91.69 87 VAL A N 1
ATOM 693 C CA . VAL A 1 87 ? -23.581 14.822 26.140 1.00 91.69 87 VAL A CA 1
ATOM 694 C C . VAL A 1 87 ? -23.060 16.255 26.197 1.00 91.69 87 VAL A C 1
ATOM 696 O O . VAL A 1 87 ? -23.643 17.089 26.892 1.00 91.69 87 VAL A O 1
ATOM 699 N N . GLU A 1 88 ? -22.038 16.568 25.404 1.00 92.25 88 GLU A N 1
ATOM 700 C CA . GLU A 1 88 ? -21.472 17.912 25.324 1.00 92.25 88 GLU A CA 1
ATOM 701 C C . GLU A 1 88 ? -22.494 18.942 24.819 1.00 92.25 88 GLU A C 1
ATOM 703 O O . GLU A 1 88 ? -22.693 19.979 25.455 1.00 92.25 88 GLU A O 1
ATOM 708 N N . LYS A 1 89 ? -23.250 18.625 23.758 1.00 93.25 89 LYS A N 1
ATOM 709 C CA . LYS A 1 89 ? -24.335 19.496 23.268 1.00 93.25 89 LYS A CA 1
ATOM 710 C C . LYS A 1 89 ? -25.420 19.744 24.315 1.00 93.25 89 LYS A C 1
ATOM 712 O O . LYS A 1 89 ? -25.940 20.856 24.412 1.00 93.25 89 LYS A O 1
ATOM 717 N N . VAL A 1 90 ? -25.791 18.729 25.099 1.00 93.62 90 VAL A N 1
ATOM 718 C CA . VAL A 1 90 ? -26.774 18.899 26.184 1.00 93.62 90 VAL A CA 1
ATOM 719 C C . VAL A 1 90 ? -26.214 19.798 27.287 1.00 93.62 90 VAL A C 1
ATOM 721 O O . VAL A 1 90 ? -26.939 20.654 27.798 1.00 93.62 90 VAL A O 1
ATOM 724 N N . ALA A 1 91 ? -24.937 19.642 27.640 1.00 93.00 91 ALA A N 1
ATOM 725 C CA . ALA A 1 91 ? -24.279 20.506 28.614 1.00 93.00 91 ALA A CA 1
ATOM 726 C C . ALA A 1 91 ? -24.247 21.969 28.139 1.00 93.00 91 ALA A C 1
ATOM 728 O O . ALA A 1 91 ? -24.624 22.859 28.903 1.00 93.00 91 ALA A O 1
ATOM 729 N N . GLN A 1 92 ? -23.901 22.208 26.870 1.00 92.50 92 GLN A N 1
ATOM 730 C CA . GLN A 1 92 ? -23.898 23.541 26.257 1.00 92.50 92 GLN A CA 1
ATOM 731 C C . GLN A 1 92 ? -25.285 24.198 26.310 1.00 92.50 92 GLN A C 1
ATOM 733 O O . GLN A 1 92 ? -25.408 25.304 26.836 1.00 92.50 92 GLN A O 1
ATOM 738 N N . ARG A 1 93 ? -26.348 23.486 25.904 1.00 93.06 93 ARG A N 1
ATOM 739 C CA . ARG A 1 93 ? -27.728 24.010 25.985 1.00 93.06 93 ARG A CA 1
ATOM 740 C C . ARG A 1 93 ? -28.121 24.422 27.402 1.00 93.06 93 ARG A C 1
ATOM 742 O O . ARG A 1 93 ? -28.708 25.479 27.598 1.00 93.06 93 ARG A O 1
ATOM 749 N N . ARG A 1 94 ? -27.771 23.620 28.414 1.00 90.56 94 ARG A N 1
ATOM 750 C CA . ARG A 1 94 ? -28.074 23.951 29.821 1.00 90.56 94 ARG A CA 1
ATOM 751 C C . ARG A 1 94 ? -27.345 25.209 30.292 1.00 90.56 94 ARG A C 1
ATOM 753 O O . ARG A 1 94 ? -27.897 25.976 31.083 1.00 90.56 94 ARG A O 1
ATOM 760 N N . VAL A 1 95 ? -26.110 25.420 29.836 1.00 90.69 95 VAL A N 1
ATOM 761 C CA . VAL A 1 95 ? -25.341 26.636 30.137 1.00 90.69 95 VAL A CA 1
ATOM 762 C C . VAL A 1 95 ? -25.974 27.852 29.461 1.00 90.69 95 VAL A C 1
ATOM 764 O O . VAL A 1 95 ? -26.148 28.881 30.113 1.00 90.69 95 VAL A O 1
ATOM 767 N N . GLU A 1 96 ? -26.383 27.728 28.200 1.00 92.06 96 GLU A N 1
ATOM 768 C CA . GLU A 1 96 ? -27.079 28.786 27.457 1.00 92.06 96 GLU A CA 1
ATOM 769 C C . GLU A 1 96 ? -28.405 29.172 28.120 1.00 92.06 96 GLU A C 1
ATOM 771 O O . GLU A 1 96 ? -28.619 30.346 28.423 1.00 92.06 96 GLU A O 1
ATOM 776 N N . GLU A 1 97 ? -29.252 28.195 28.454 1.00 92.56 97 GLU A N 1
ATOM 777 C CA . GLU A 1 97 ? -30.516 28.425 29.167 1.00 92.56 97 GLU A CA 1
ATOM 778 C C . GLU A 1 97 ? -30.300 29.136 30.509 1.00 92.56 97 GLU A C 1
ATOM 780 O O . GLU A 1 97 ? -31.053 30.041 30.884 1.00 92.56 97 GLU A O 1
ATOM 785 N N . ARG A 1 98 ? -29.256 28.744 31.253 1.00 89.44 98 ARG A N 1
ATOM 786 C CA . ARG A 1 98 ? -28.896 29.392 32.518 1.00 89.44 98 ARG A CA 1
ATOM 787 C C . ARG A 1 98 ? -28.432 30.831 32.295 1.00 89.44 98 ARG A C 1
ATOM 789 O O . ARG A 1 98 ? -28.837 31.713 33.052 1.00 89.44 98 ARG A O 1
ATOM 796 N N . ASN A 1 99 ? -27.620 31.078 31.272 1.00 90.94 99 ASN A N 1
ATOM 797 C CA . ASN A 1 99 ? -27.141 32.415 30.929 1.00 90.94 99 ASN A CA 1
ATOM 798 C C . ASN A 1 99 ? -28.290 33.335 30.500 1.00 90.94 99 ASN A C 1
ATOM 800 O O . ASN A 1 99 ? -28.350 34.476 30.960 1.00 90.94 99 ASN A O 1
ATOM 804 N N . GLU A 1 100 ? -29.239 32.841 29.707 1.00 89.62 100 GLU A N 1
ATOM 805 C CA . GLU A 1 100 ? -30.436 33.595 29.318 1.00 89.62 100 GLU A CA 1
ATOM 806 C C . GLU A 1 100 ? -31.337 33.911 30.520 1.00 89.62 100 GLU A C 1
ATOM 808 O O . GLU A 1 100 ? -31.774 35.053 30.681 1.00 89.62 100 GLU A O 1
ATOM 813 N N . LYS A 1 101 ? -31.527 32.961 31.448 1.00 86.69 101 LYS A N 1
ATOM 814 C CA . LYS A 1 101 ? -32.226 33.226 32.723 1.00 86.69 101 LYS A CA 1
ATOM 815 C C . LYS A 1 101 ? -31.527 34.292 33.572 1.00 86.69 101 LYS A C 1
ATOM 817 O O . LYS A 1 101 ? -32.188 35.118 34.196 1.00 86.69 101 LYS A O 1
ATOM 822 N N . ILE A 1 102 ? -30.194 34.298 33.607 1.00 84.06 102 ILE A N 1
ATOM 823 C CA . ILE A 1 102 ? -29.429 35.319 34.341 1.00 84.06 102 ILE A CA 1
ATOM 824 C C . ILE A 1 102 ? -29.575 36.692 33.673 1.00 84.06 102 ILE A C 1
ATOM 826 O O . ILE A 1 102 ? -29.752 37.693 34.372 1.00 84.06 102 ILE A O 1
ATOM 830 N N . LYS A 1 103 ? -29.524 36.760 32.337 1.00 84.06 103 LYS A N 1
ATOM 831 C CA . LYS A 1 103 ? -29.728 38.009 31.587 1.00 84.06 103 LYS A CA 1
ATOM 832 C C . LYS A 1 103 ? -31.132 38.572 31.810 1.00 84.06 103 LYS A C 1
ATOM 834 O O . LYS A 1 103 ? -31.256 39.759 32.114 1.00 84.06 103 LYS A O 1
ATOM 839 N N . SER A 1 104 ? -32.171 37.738 31.732 1.00 81.31 104 SER A N 1
ATOM 840 C CA . SER A 1 104 ? -33.554 38.178 31.957 1.00 81.31 104 SER A CA 1
ATOM 841 C C . SER A 1 104 ? -33.782 38.653 33.396 1.00 81.31 104 SER A C 1
ATOM 843 O O . SER A 1 104 ? -34.363 39.718 33.594 1.00 81.31 104 SER A O 1
ATOM 845 N N . ALA A 1 105 ? -33.226 37.960 34.397 1.00 76.81 105 ALA A N 1
ATOM 846 C CA . ALA A 1 105 ? -33.282 38.385 35.800 1.00 76.81 105 ALA A CA 1
ATOM 847 C C . ALA A 1 105 ? -32.521 39.698 36.081 1.00 76.81 105 ALA A C 1
ATOM 849 O O . ALA A 1 105 ? -32.897 40.471 36.965 1.00 76.81 105 ALA A O 1
ATOM 850 N N . ARG A 1 106 ? -31.430 39.971 35.351 1.00 73.81 106 ARG A N 1
ATOM 851 C CA . ARG A 1 106 ? -30.715 41.256 35.442 1.00 73.81 106 ARG A CA 1
ATOM 852 C C . ARG A 1 106 ? -31.512 42.394 34.809 1.00 73.81 106 ARG A C 1
ATOM 854 O O . ARG A 1 106 ? -31.537 43.478 35.385 1.00 73.81 106 ARG A O 1
ATOM 861 N N . LYS A 1 107 ? -32.179 42.142 33.679 1.00 71.00 107 LYS A N 1
ATOM 862 C CA . LYS A 1 107 ? -33.035 43.124 32.999 1.00 71.00 107 LYS A CA 1
ATOM 863 C C . LYS A 1 107 ? -34.210 43.549 33.887 1.00 71.00 107 LYS A C 1
ATOM 865 O O . LYS A 1 107 ? -34.365 44.736 34.149 1.00 71.00 107 LYS A O 1
ATOM 870 N N . THR A 1 108 ? -34.929 42.590 34.478 1.00 64.50 108 THR A N 1
ATOM 871 C CA . THR A 1 108 ? -36.051 42.884 35.392 1.00 64.50 108 THR A CA 1
ATOM 872 C C . THR A 1 108 ? -35.620 43.648 36.649 1.00 64.50 108 THR A C 1
ATOM 874 O O . THR A 1 108 ? -36.338 44.530 37.116 1.00 64.50 108 THR A O 1
ATOM 877 N N . ARG A 1 109 ? -34.422 43.373 37.188 1.00 57.81 109 ARG A N 1
ATOM 878 C CA . ARG A 1 109 ? -33.841 44.146 38.306 1.00 57.81 109 ARG A CA 1
ATOM 879 C C . ARG A 1 109 ? -33.461 45.581 37.935 1.00 57.81 109 ARG A C 1
ATOM 881 O O . ARG A 1 109 ? -33.487 46.441 38.813 1.00 57.81 109 ARG A O 1
ATOM 888 N N . PHE A 1 110 ? -33.074 45.835 36.687 1.00 55.69 110 PHE A N 1
ATOM 889 C CA . PHE A 1 110 ? -32.766 47.185 36.211 1.00 55.69 110 PHE A CA 1
ATOM 890 C C . PHE A 1 110 ? -34.048 48.002 36.008 1.00 55.69 110 PHE A C 1
ATOM 892 O O . PHE A 1 110 ? -34.112 49.145 36.457 1.00 55.69 110 PHE A O 1
ATOM 899 N N . ASP A 1 111 ? -35.096 47.381 35.460 1.00 55.62 111 ASP A N 1
ATOM 900 C CA . ASP A 1 111 ? -36.402 48.022 35.253 1.00 55.62 111 ASP A CA 1
ATOM 901 C C . ASP A 1 111 ? -37.048 48.457 36.586 1.00 55.62 111 ASP A C 1
ATOM 903 O O . ASP A 1 111 ? -37.582 49.561 36.690 1.00 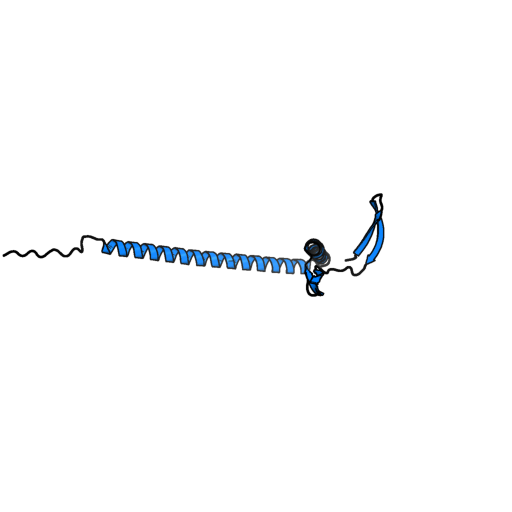55.62 111 ASP A O 1
ATOM 907 N N . LEU A 1 112 ? -36.892 47.673 37.662 1.00 53.88 112 LEU A N 1
ATOM 908 C CA . LEU A 1 112 ? -37.365 48.039 39.009 1.00 53.88 112 LEU A CA 1
ATOM 909 C C . LEU A 1 112 ? -36.702 49.305 39.588 1.00 53.88 112 LEU A C 1
ATOM 911 O O . LEU A 1 112 ? -37.338 50.011 40.367 1.00 53.88 112 LEU A O 1
ATOM 915 N N . LYS A 1 113 ? -35.452 49.622 39.214 1.00 52.66 113 LYS A N 1
ATOM 916 C CA . LYS A 1 113 ? -34.772 50.866 39.631 1.00 52.66 113 LYS A CA 1
ATOM 917 C C . LYS A 1 113 ? -35.204 52.093 38.823 1.00 52.66 113 LYS A C 1
ATOM 919 O O . LYS A 1 113 ? -34.968 53.209 39.270 1.00 52.66 113 LYS A O 1
ATOM 924 N N . SER A 1 114 ? -35.828 51.891 37.663 1.00 54.19 114 SER A N 1
ATOM 925 C CA . SER A 1 114 ? -36.398 52.962 36.834 1.00 54.19 114 SER A CA 1
ATOM 926 C C . SER A 1 114 ? -37.852 53.294 37.185 1.00 54.19 114 SER A C 1
ATOM 928 O O . SER A 1 114 ? -38.460 54.152 36.551 1.00 54.19 114 SER A O 1
ATOM 930 N N . ASN A 1 115 ? -38.417 52.625 38.197 1.00 50.06 115 ASN A N 1
ATOM 931 C CA . ASN A 1 115 ? -39.811 52.778 38.578 1.00 50.06 115 ASN A CA 1
ATOM 932 C C . ASN A 1 115 ? -40.024 54.131 39.298 1.00 50.06 115 ASN A C 1
ATOM 934 O O . ASN A 1 115 ? -39.492 54.319 40.398 1.00 50.06 115 ASN A O 1
ATOM 938 N N . PRO A 1 116 ? -40.815 55.069 38.741 1.00 55.50 116 PRO A N 1
ATOM 939 C CA . PRO A 1 116 ? -41.007 56.411 39.300 1.00 55.50 116 PRO A CA 1
ATOM 940 C C . PRO A 1 116 ? -41.831 56.433 40.600 1.00 55.50 116 PRO A C 1
ATOM 942 O O . PRO A 1 116 ? -42.142 57.502 41.098 1.00 55.50 116 PRO A O 1
ATOM 945 N N . PHE A 1 117 ? -42.176 55.279 41.180 1.00 51.53 117 PHE A N 1
ATOM 946 C CA . PHE A 1 117 ? -42.832 55.186 42.492 1.00 51.53 117 PHE A CA 1
ATOM 947 C C . PHE A 1 117 ? -41.867 55.289 43.686 1.00 51.53 117 PHE A C 1
ATOM 949 O O . PHE A 1 117 ? -42.319 55.429 44.818 1.00 51.53 117 PHE A O 1
ATOM 956 N N . PHE A 1 118 ? -40.549 55.237 43.454 1.00 52.59 118 PHE A N 1
ATOM 957 C CA . PHE A 1 118 ? -39.524 55.472 44.483 1.00 52.59 118 PHE A CA 1
ATOM 958 C C . PHE A 1 118 ? -38.884 56.871 44.399 1.00 52.59 118 PHE A C 1
ATOM 960 O O . PHE A 1 118 ? -37.822 57.099 44.984 1.00 52.59 118 PHE A O 1
ATOM 967 N N . SER A 1 119 ? -39.497 57.834 43.703 1.00 51.72 119 SER A N 1
ATOM 968 C CA . SER A 1 119 ? -39.140 59.242 43.890 1.00 51.72 119 SER A CA 1
ATOM 969 C C . SER A 1 119 ? -39.598 59.679 45.283 1.00 51.72 119 SER A C 1
ATOM 971 O O . SER A 1 119 ? -40.786 59.690 45.598 1.00 51.72 119 SER A O 1
ATOM 973 N N . ARG A 1 120 ? -38.629 60.009 46.148 1.00 57.62 120 ARG A N 1
ATOM 974 C CA . ARG A 1 120 ? -38.897 60.670 47.432 1.00 57.62 120 ARG A CA 1
ATOM 975 C C . ARG A 1 120 ? -39.793 61.890 47.172 1.00 57.62 120 ARG A C 1
ATOM 977 O O . ARG A 1 120 ? -39.420 62.695 46.315 1.00 57.62 120 ARG A O 1
ATOM 984 N N . PRO A 1 121 ? -40.920 62.062 47.881 1.00 48.66 121 PRO A N 1
ATOM 985 C CA . PRO A 1 121 ? -41.667 63.304 47.786 1.00 48.66 121 PRO A CA 1
ATOM 986 C C . PRO A 1 121 ? -40.774 64.451 48.278 1.00 48.66 121 PRO A C 1
ATOM 988 O O . PRO A 1 121 ? -40.070 64.326 49.278 1.00 48.66 121 PRO A O 1
ATOM 991 N N . SER A 1 122 ? -40.742 65.538 47.510 1.00 57.62 122 SER A N 1
ATOM 992 C CA . SER A 1 122 ? -40.044 66.770 47.859 1.00 57.62 122 SER A CA 1
ATOM 993 C C . SER A 1 122 ? -40.778 67.453 49.010 1.00 57.62 122 SER A C 1
ATOM 995 O O . SER A 1 122 ? -41.889 67.948 48.815 1.00 57.62 122 SER A O 1
ATOM 997 N N . ASP A 1 123 ? -40.162 67.506 50.188 1.00 52.50 123 ASP A N 1
ATOM 998 C CA . ASP A 1 123 ? -40.672 68.296 51.306 1.00 52.50 123 ASP A CA 1
ATOM 999 C C . ASP A 1 123 ? -40.473 69.790 51.012 1.00 52.50 123 ASP A C 1
ATOM 1001 O O . ASP A 1 123 ? -39.432 70.378 51.301 1.00 52.50 123 ASP A O 1
ATOM 1005 N N . SER A 1 124 ? -41.485 70.418 50.416 1.00 53.31 124 SER A N 1
ATOM 1006 C CA . SER A 1 124 ? -41.658 71.868 50.451 1.00 53.31 124 SER A CA 1
ATOM 1007 C C . SER A 1 124 ? -42.587 72.217 51.614 1.00 53.31 124 SER A C 1
ATOM 1009 O O . SER A 1 124 ? -43.809 72.179 51.468 1.00 53.31 124 SER A O 1
ATOM 1011 N N . ILE A 1 125 ? -42.016 72.562 52.770 1.00 46.78 125 ILE A N 1
ATOM 1012 C CA . ILE A 1 125 ? -42.751 73.223 53.854 1.00 46.78 125 ILE A CA 1
ATOM 1013 C C . ILE A 1 125 ? -42.406 74.710 53.804 1.00 46.78 125 ILE A C 1
ATOM 1015 O O . ILE A 1 125 ? -41.326 75.138 54.198 1.00 46.78 125 ILE A O 1
ATOM 1019 N N . THR A 1 126 ? -43.351 75.492 53.292 1.00 46.06 126 THR A N 1
ATOM 1020 C CA . THR A 1 126 ? -43.446 76.938 53.491 1.00 46.06 126 THR A CA 1
ATOM 1021 C C . THR A 1 126 ? -43.950 77.242 54.901 1.00 46.06 126 THR A C 1
ATOM 1023 O O . THR A 1 126 ? -45.039 76.785 55.259 1.00 46.06 126 THR A O 1
ATOM 1026 N N . LYS A 1 127 ? -43.218 78.076 55.642 1.00 39.09 127 LYS A N 1
ATOM 1027 C CA . LYS A 1 127 ? -43.717 79.312 56.269 1.00 39.09 127 LYS A CA 1
ATOM 1028 C C . LYS A 1 127 ? -42.546 80.170 56.729 1.00 39.09 127 LYS A C 1
ATOM 1030 O O . LYS A 1 127 ? -41.620 79.599 57.339 1.00 39.09 127 LYS A O 1
#

pLDDT: mean 84.11, std 16.15, range [39.09, 98.5]

Secondary structure (DSSP, 8-state):
--EEEEEEPTT--EEEEEEESS----SEEEEE-TTS-EEEEE-HHHHHHHHHHHHHHHHHHS-HHHHHHHHHHHHHHHHHHHHHHHHHHHHHHHHHHHHHHHHHHHHHHHHHHT-GGG---------

Radius of gyration: 36.16 Å; chains: 1; bounding box: 66×94×85 Å